Protein AF-A0A924EVE8-F1 (afdb_monomer)

Solvent-accessible surface area (backbone atoms only — not comparable to full-atom values): 6464 Å² total; per-residue (Å²): 144,84,82,90,80,82,92,76,88,79,89,77,88,76,90,77,80,87,80,90,78,91,80,80,90,74,86,74,80,79,74,80,82,80,74,72,83,68,86,69,76,80,63,80,40,78,46,75,44,73,46,34,32,71,52,15,20,55,38,92,99,72,47,64,35,59,64,41,60,63,57,29,54,49,50,58,57,48,31,74,82,39,74,46,49,40,80,47,65,69,29,46,68,82,118

Secondary structure (DSSP, 8-state):
---------------------------------------PPPPSEEEEE--SHHHHTEETTTEE-TTSHHHHHHHHHHTTT-TTEEEEE---S--

Radius of gyration: 21.84 Å; Cα contacts (8 Å, |Δi|>4): 100; chains: 1; bounding box: 45×60×48 Å

Mean predicted aligned error: 16.63 Å

pLDDT: mean 76.23, std 22.54, range [36.34, 98.06]

Structure (mmCIF, N/CA/C/O backbone):
data_AF-A0A924EVE8-F1
#
_entry.id   AF-A0A924EVE8-F1
#
loop_
_atom_site.group_PDB
_atom_site.id
_atom_site.type_symbol
_atom_site.label_atom_id
_atom_site.label_alt_id
_atom_site.label_comp_id
_atom_site.label_asym_id
_atom_site.label_entity_id
_atom_site.label_seq_id
_atom_site.pdbx_PDB_ins_code
_atom_site.Cartn_x
_atom_site.Cartn_y
_atom_site.Cartn_z
_atom_site.occupancy
_atom_site.B_iso_or_equiv
_atom_site.auth_seq_id
_atom_site.auth_comp_id
_atom_site.auth_asym_id
_atom_site.auth_atom_id
_atom_site.pdbx_PDB_model_num
ATOM 1 N N . MET A 1 1 ? -29.261 -37.309 -12.378 1.00 43.28 1 MET A N 1
ATOM 2 C CA . MET A 1 1 ? -27.960 -37.905 -12.758 1.00 43.28 1 MET A CA 1
ATOM 3 C C . MET A 1 1 ? -27.956 -38.221 -14.254 1.00 43.28 1 MET A C 1
ATOM 5 O O . MET A 1 1 ? -28.457 -39.268 -14.641 1.00 43.28 1 MET A O 1
ATOM 9 N N . LYS A 1 2 ? -27.470 -37.310 -15.110 1.00 36.34 2 LYS A N 1
ATOM 10 C CA . LYS A 1 2 ? -27.294 -37.543 -16.558 1.00 36.34 2 LYS A CA 1
ATOM 11 C C . LYS A 1 2 ? -26.059 -36.781 -17.078 1.00 36.34 2 LYS A C 1
ATOM 13 O O . LYS A 1 2 ? -26.119 -35.583 -17.289 1.00 36.34 2 LYS A O 1
ATOM 18 N N . ARG A 1 3 ? -24.970 -37.552 -17.181 1.00 44.34 3 ARG A N 1
ATOM 19 C CA . ARG A 1 3 ? -23.899 -37.633 -18.199 1.00 44.34 3 ARG A CA 1
ATOM 20 C C . ARG A 1 3 ? -23.164 -36.367 -18.689 1.00 44.34 3 ARG A C 1
ATOM 22 O O . ARG A 1 3 ? -23.741 -35.451 -19.252 1.00 44.34 3 ARG A O 1
ATOM 29 N N . PHE A 1 4 ? -21.839 -36.472 -18.546 1.00 55.56 4 PHE A N 1
ATOM 30 C CA . PHE A 1 4 ? -20.740 -35.746 -19.183 1.00 55.56 4 PHE A CA 1
ATOM 31 C C . PHE A 1 4 ? -20.976 -35.353 -20.653 1.00 55.56 4 PHE A C 1
ATOM 33 O O . PHE A 1 4 ? -21.412 -36.168 -21.463 1.00 55.56 4 PHE A O 1
ATOM 40 N N . SER A 1 5 ? -20.562 -34.138 -21.013 1.00 50.12 5 SER A N 1
ATOM 41 C CA . SER A 1 5 ? -20.172 -33.748 -22.376 1.00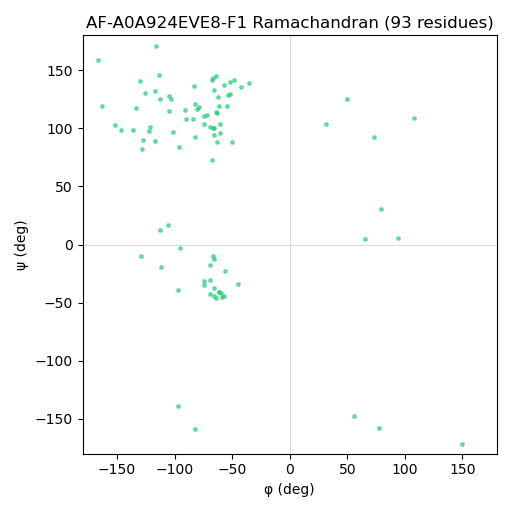 50.12 5 SER A CA 1
ATOM 42 C C . SER A 1 5 ? -19.143 -32.623 -22.253 1.00 50.12 5 SER A C 1
ATOM 44 O O . SER A 1 5 ? -19.431 -31.591 -21.663 1.00 50.12 5 SER A O 1
ATOM 46 N N . THR A 1 6 ? -17.855 -32.901 -22.434 1.00 51.12 6 THR A N 1
ATOM 47 C CA . THR A 1 6 ? -17.091 -32.918 -23.698 1.00 51.12 6 THR A CA 1
ATOM 48 C C . THR A 1 6 ? -16.180 -31.696 -23.691 1.00 51.12 6 THR A C 1
ATOM 50 O O . THR A 1 6 ? -16.628 -30.558 -23.778 1.00 51.12 6 THR A O 1
ATOM 53 N N . ARG A 1 7 ? -14.878 -31.950 -23.535 1.00 56.16 7 ARG A N 1
ATOM 54 C CA . ARG A 1 7 ? -13.819 -30.962 -23.737 1.00 56.16 7 ARG A CA 1
ATOM 55 C C . ARG A 1 7 ? -13.848 -30.513 -25.198 1.00 56.16 7 ARG A C 1
ATOM 57 O O . ARG A 1 7 ? -13.723 -31.370 -26.065 1.00 56.16 7 ARG A O 1
ATOM 64 N N . LEU A 1 8 ? -13.909 -29.212 -25.464 1.00 49.53 8 LEU A N 1
ATOM 65 C CA . LEU A 1 8 ? -13.360 -28.647 -26.695 1.00 49.53 8 LEU A CA 1
ATOM 66 C C . LEU A 1 8 ? -12.531 -27.413 -26.349 1.00 49.53 8 LEU A C 1
ATOM 68 O O . LEU A 1 8 ? -13.018 -26.437 -25.786 1.00 49.53 8 LEU A O 1
ATOM 72 N N . ALA A 1 9 ? -11.249 -27.530 -26.663 1.00 47.41 9 ALA A N 1
ATOM 73 C CA . ALA A 1 9 ? -10.287 -26.455 -26.681 1.00 47.41 9 ALA A CA 1
ATOM 74 C C . ALA A 1 9 ? -10.634 -25.458 -27.791 1.00 47.41 9 ALA A C 1
ATOM 76 O O . ALA A 1 9 ? -10.990 -25.873 -28.891 1.00 47.41 9 ALA A O 1
ATOM 77 N N . VAL A 1 10 ? -10.411 -24.171 -27.536 1.00 46.47 10 VAL A N 1
ATOM 78 C CA . VAL A 1 10 ? -10.022 -23.226 -28.584 1.00 46.47 10 VAL A CA 1
ATOM 79 C C . VAL A 1 10 ? -8.898 -22.372 -28.016 1.00 46.47 10 VAL A C 1
ATOM 81 O O . VAL A 1 10 ? -9.107 -21.443 -27.242 1.00 46.47 10 VAL A O 1
ATOM 84 N N . VAL A 1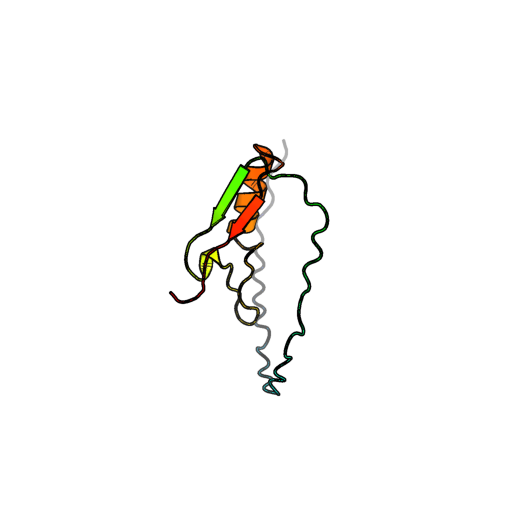 11 ? -7.679 -22.757 -28.383 1.00 44.34 11 VAL A N 1
ATOM 85 C CA . VAL A 1 11 ? -6.515 -21.876 -28.404 1.00 44.34 11 VAL A CA 1
ATOM 86 C C . VAL A 1 11 ? -6.814 -20.802 -29.445 1.00 44.34 11 VAL A C 1
ATOM 88 O O . VAL A 1 11 ? -6.92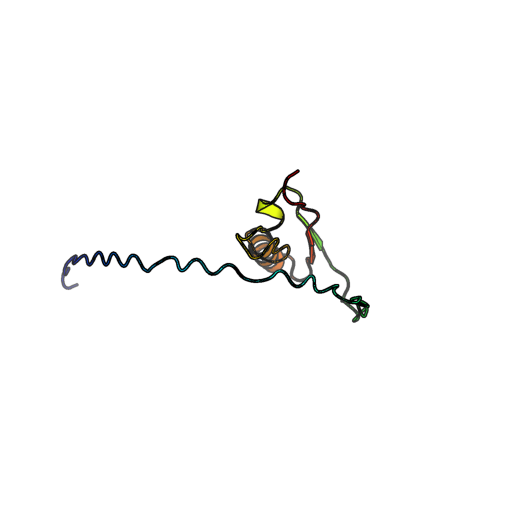1 -21.111 -30.627 1.00 44.34 11 VAL A O 1
ATOM 91 N N . ALA A 1 12 ? -6.959 -19.553 -29.013 1.00 48.34 12 ALA A N 1
ATOM 92 C CA . ALA A 1 12 ? -6.926 -18.398 -29.898 1.00 48.34 12 ALA A CA 1
ATOM 93 C C . ALA A 1 12 ? -5.729 -17.536 -29.499 1.00 48.34 12 ALA A C 1
ATOM 95 O O . ALA A 1 12 ? -5.794 -16.670 -28.630 1.00 48.34 12 ALA A O 1
ATOM 96 N N . LEU A 1 13 ? -4.607 -17.865 -30.133 1.00 45.72 13 LEU A N 1
ATOM 97 C CA . LEU A 1 13 ? -3.435 -17.023 -30.266 1.00 45.72 13 LEU A CA 1
ATOM 98 C C . LEU A 1 13 ? -3.848 -15.786 -31.076 1.00 45.72 13 LEU A C 1
ATOM 100 O O . LEU A 1 13 ? -4.158 -15.905 -32.258 1.00 45.72 13 LEU A O 1
ATOM 104 N N . ALA A 1 14 ? -3.854 -14.610 -30.457 1.00 49.03 14 ALA A N 1
ATOM 105 C CA . ALA A 1 14 ? -3.941 -13.345 -31.175 1.00 49.03 14 ALA A CA 1
ATOM 106 C C . ALA A 1 14 ? -2.791 -12.454 -30.703 1.00 49.03 14 ALA A C 1
ATOM 108 O O . ALA A 1 14 ? -2.885 -11.734 -29.712 1.00 49.03 14 ALA A O 1
ATOM 109 N N . MET A 1 15 ? -1.665 -12.580 -31.407 1.00 53.91 15 MET A N 1
ATOM 110 C CA . MET A 1 15 ? -0.562 -11.629 -31.368 1.00 53.91 15 MET A CA 1
ATOM 111 C C . MET A 1 15 ? -1.038 -10.310 -31.982 1.00 53.91 15 MET A C 1
ATOM 113 O O . MET A 1 15 ? -1.087 -10.170 -33.202 1.00 53.91 15 MET A O 1
ATOM 117 N N . THR A 1 16 ? -1.387 -9.338 -31.147 1.00 57.34 16 THR A N 1
ATOM 118 C CA . THR A 1 16 ? -1.667 -7.962 -31.576 1.00 57.34 16 THR A CA 1
ATOM 119 C C . THR A 1 16 ? -0.471 -7.063 -31.279 1.00 57.34 16 THR A C 1
ATOM 121 O O . THR A 1 16 ? -0.270 -6.611 -30.158 1.00 57.34 16 THR A O 1
ATOM 124 N N . THR A 1 17 ? 0.342 -6.886 -32.324 1.00 60.78 17 THR A N 1
ATOM 125 C CA . THR A 1 17 ? 1.007 -5.643 -32.760 1.00 60.78 17 THR A CA 1
ATOM 126 C C . THR A 1 17 ? 1.402 -4.626 -31.682 1.00 60.78 17 THR A C 1
ATOM 128 O O . THR A 1 17 ? 0.590 -3.821 -31.228 1.00 60.78 17 THR A O 1
ATOM 131 N N . VAL A 1 18 ? 2.700 -4.597 -31.374 1.00 49.50 18 VAL A N 1
ATOM 132 C CA . VAL A 1 18 ? 3.374 -3.492 -30.680 1.00 49.50 18 VAL A CA 1
ATOM 133 C C . VAL A 1 18 ? 3.540 -2.325 -31.657 1.00 49.50 18 VAL A C 1
ATOM 135 O O . VAL A 1 18 ? 4.330 -2.406 -32.596 1.00 49.50 18 VAL A O 1
ATOM 138 N N . SER A 1 19 ? 2.808 -1.236 -31.429 1.00 62.38 19 SER A N 1
ATOM 139 C CA . SER A 1 19 ? 3.027 0.046 -32.103 1.00 62.38 19 SER A CA 1
ATOM 140 C C . SER A 1 19 ? 4.020 0.879 -31.289 1.00 62.38 19 SER A C 1
ATOM 142 O O . SER A 1 19 ? 3.685 1.381 -30.217 1.00 62.38 19 SER A O 1
ATOM 144 N N . LEU A 1 20 ? 5.246 1.020 -31.800 1.00 52.44 20 LEU A N 1
ATOM 145 C CA . LEU A 1 20 ? 6.229 2.002 -31.339 1.00 52.44 20 LEU A CA 1
ATOM 146 C C . LEU A 1 20 ? 5.781 3.404 -31.781 1.00 52.44 20 LEU A C 1
ATOM 148 O O . LEU A 1 20 ? 5.816 3.720 -32.967 1.00 52.44 20 LEU A O 1
ATOM 152 N N . GLY A 1 21 ? 5.393 4.245 -30.824 1.00 53.12 21 GLY A N 1
ATOM 153 C CA . GLY A 1 21 ? 5.197 5.681 -31.019 1.00 53.12 21 GLY A CA 1
ATOM 154 C C . GLY A 1 21 ? 6.089 6.461 -30.059 1.00 53.12 21 GLY A C 1
ATOM 155 O O . GLY A 1 21 ? 5.737 6.634 -28.896 1.00 53.12 21 GLY A O 1
ATOM 156 N N . LEU A 1 22 ? 7.253 6.911 -30.536 1.00 60.06 22 LEU A N 1
ATOM 157 C CA . LEU A 1 22 ? 8.062 7.930 -29.867 1.00 60.06 22 LEU A CA 1
ATOM 158 C C . LEU A 1 22 ? 7.482 9.308 -30.200 1.00 60.06 22 LEU A C 1
ATOM 160 O O . LEU A 1 22 ? 7.579 9.704 -31.354 1.00 60.06 22 LEU A O 1
ATOM 164 N N . THR A 1 23 ? 6.993 10.060 -29.210 1.00 56.41 23 THR A N 1
ATOM 165 C CA . THR A 1 23 ? 6.986 11.536 -29.252 1.00 56.41 23 THR A CA 1
ATOM 166 C C . THR A 1 23 ? 6.758 12.142 -27.862 1.00 56.41 23 THR A C 1
ATOM 168 O O . THR A 1 23 ? 5.698 11.971 -27.271 1.00 56.41 23 THR A O 1
ATOM 171 N N . SER A 1 24 ? 7.757 12.920 -27.430 1.00 51.25 24 SER A N 1
ATOM 172 C CA . SER A 1 24 ? 7.652 14.147 -26.622 1.00 51.25 24 SER A CA 1
ATOM 173 C C . SER A 1 24 ? 7.302 14.036 -25.130 1.00 51.25 24 SER A C 1
ATOM 175 O O . SER A 1 24 ? 6.152 14.153 -24.718 1.00 51.25 24 SER A O 1
ATOM 177 N N . THR A 1 25 ? 8.348 13.972 -24.301 1.00 47.66 25 THR A N 1
ATOM 178 C CA . THR A 1 25 ? 8.303 14.295 -22.869 1.00 47.66 25 THR A CA 1
ATOM 179 C C . THR A 1 25 ? 7.995 15.782 -22.674 1.00 47.66 25 THR A C 1
ATOM 181 O O . THR A 1 25 ? 8.887 16.625 -22.759 1.00 47.66 25 THR A O 1
ATOM 184 N N . THR A 1 26 ? 6.748 16.131 -22.369 1.00 59.41 26 THR A N 1
ATOM 185 C CA . THR A 1 26 ? 6.452 17.380 -21.660 1.00 59.41 26 THR A CA 1
ATOM 186 C C . THR A 1 26 ? 6.617 17.116 -20.170 1.00 59.41 26 THR A C 1
ATOM 188 O O . THR A 1 26 ? 5.798 16.427 -19.565 1.00 59.41 26 THR A O 1
ATOM 191 N N . ALA A 1 27 ? 7.680 17.647 -19.567 1.00 49.66 27 ALA A N 1
ATOM 192 C CA . ALA A 1 27 ? 7.804 17.707 -18.118 1.00 49.66 27 ALA A CA 1
ATOM 193 C C . ALA A 1 27 ? 6.713 18.647 -17.572 1.00 49.66 27 ALA A C 1
ATOM 195 O O . ALA A 1 27 ? 6.882 19.865 -17.544 1.00 49.66 27 ALA A O 1
ATOM 196 N N . GLN A 1 28 ? 5.566 18.091 -17.175 1.00 49.97 28 GLN A N 1
ATOM 197 C CA . GLN A 1 28 ? 4.593 18.811 -16.362 1.00 49.97 28 GLN A CA 1
ATOM 198 C C . GLN A 1 28 ? 5.136 18.883 -14.936 1.00 49.97 28 GLN A C 1
ATOM 200 O O . GLN A 1 28 ? 5.115 17.912 -14.183 1.00 49.97 28 GLN A O 1
ATOM 205 N N . ALA A 1 29 ? 5.634 20.060 -14.565 1.00 46.06 29 ALA A N 1
ATOM 206 C CA . ALA A 1 29 ? 5.789 20.425 -13.170 1.00 46.06 29 ALA A CA 1
ATOM 207 C C . ALA A 1 29 ? 4.393 20.411 -12.528 1.00 46.06 29 ALA A C 1
ATOM 209 O O . ALA A 1 29 ? 3.580 21.306 -12.760 1.00 46.06 29 ALA A O 1
ATOM 210 N N . HIS A 1 30 ? 4.092 19.365 -11.760 1.00 47.91 30 HIS A N 1
ATOM 211 C CA . HIS A 1 30 ? 2.869 19.303 -10.975 1.00 47.91 30 HIS A CA 1
ATOM 212 C C . HIS A 1 30 ? 2.965 20.330 -9.844 1.00 47.91 30 HIS A C 1
ATOM 214 O O . HIS A 1 30 ? 3.647 20.134 -8.839 1.00 47.91 30 HIS A O 1
ATOM 220 N N . THR A 1 31 ? 2.292 21.458 -10.053 1.00 50.25 31 THR A N 1
ATOM 221 C CA . THR A 1 31 ? 1.991 22.465 -9.038 1.00 50.25 31 THR A CA 1
ATOM 222 C C . THR A 1 31 ? 1.331 21.819 -7.823 1.00 50.25 31 THR A C 1
ATOM 224 O O . THR A 1 31 ? 0.504 20.917 -7.958 1.00 50.25 31 THR A O 1
ATOM 227 N N . GLY A 1 32 ? 1.732 22.303 -6.647 1.00 47.78 32 GLY A N 1
ATOM 228 C CA . GLY A 1 32 ? 1.503 21.717 -5.333 1.00 47.78 32 GLY A CA 1
ATOM 229 C C . GLY A 1 32 ? 0.113 21.141 -5.075 1.00 47.78 32 GLY A C 1
ATOM 230 O O . GLY A 1 32 ? -0.915 21.776 -5.297 1.00 47.78 32 GLY A O 1
ATOM 231 N N . HIS A 1 33 ? 0.109 19.950 -4.482 1.00 42.31 33 HIS A N 1
ATOM 232 C CA . HIS A 1 33 ? -1.034 19.466 -3.730 1.00 42.31 33 HIS A CA 1
ATOM 233 C C . HIS A 1 33 ? -0.948 20.078 -2.328 1.00 42.31 33 HIS A C 1
ATOM 235 O O . HIS A 1 33 ? -0.298 19.537 -1.433 1.00 42.31 33 HIS A O 1
ATOM 241 N N . SER A 1 34 ? -1.596 21.227 -2.134 1.00 51.88 34 SER A N 1
ATOM 242 C CA . SER A 1 34 ? -2.023 21.649 -0.800 1.00 51.88 34 SER A CA 1
ATOM 243 C C . SER A 1 34 ? -3.034 20.613 -0.327 1.00 51.88 34 SER A C 1
ATOM 245 O O . SER A 1 34 ? -4.226 20.715 -0.611 1.00 51.88 34 SER A O 1
ATOM 247 N N . GLY A 1 35 ? -2.531 19.554 0.307 1.00 44.19 35 GLY A N 1
ATOM 248 C CA . GLY A 1 35 ? -3.336 18.497 0.893 1.00 44.19 35 GLY A CA 1
ATOM 249 C C . GLY A 1 35 ? -4.232 19.110 1.953 1.00 44.19 35 GLY A C 1
ATOM 250 O O . GLY A 1 35 ? -3.811 19.323 3.086 1.00 44.19 35 GLY A O 1
ATOM 251 N N . GLY A 1 36 ? -5.468 19.426 1.571 1.00 42.84 36 GLY A N 1
ATOM 252 C CA . GLY A 1 36 ? -6.500 19.795 2.515 1.00 42.84 36 GLY A CA 1
ATOM 253 C C . GLY A 1 36 ? -6.599 18.679 3.543 1.00 42.84 36 GLY A C 1
ATOM 254 O O . GLY A 1 36 ? -6.890 17.534 3.198 1.00 42.84 36 GLY A O 1
ATOM 255 N N . HIS A 1 37 ? -6.354 19.008 4.808 1.00 50.25 37 HIS A N 1
ATOM 256 C CA . HIS A 1 37 ? -6.661 18.135 5.930 1.00 50.25 37 HIS A CA 1
ATOM 257 C C . HIS A 1 37 ? -8.188 18.016 6.042 1.00 50.25 37 HIS A C 1
ATOM 259 O O . HIS A 1 37 ? -8.818 18.599 6.918 1.00 50.25 37 HIS A O 1
ATOM 265 N N . HIS A 1 38 ? -8.811 17.285 5.115 1.00 53.91 38 HIS A N 1
ATOM 266 C CA . HIS A 1 38 ? -10.154 16.763 5.305 1.00 53.91 38 HIS A CA 1
ATOM 267 C C . HIS A 1 38 ? -10.074 15.843 6.514 1.00 53.91 38 HIS A C 1
ATOM 269 O O . HIS A 1 38 ? -9.263 14.916 6.520 1.00 53.91 38 HIS A O 1
ATOM 275 N N . GLY A 1 39 ? -10.841 16.168 7.557 1.00 52.34 39 GLY A N 1
ATOM 276 C CA . GLY A 1 39 ? -10.817 15.523 8.866 1.00 52.34 39 GLY A CA 1
ATOM 277 C C . GLY A 1 39 ? -10.920 14.008 8.756 1.00 52.34 39 GLY A C 1
ATOM 278 O O . GLY A 1 39 ? -12.004 13.434 8.769 1.00 52.34 39 GLY A O 1
ATOM 279 N N . SER A 1 40 ? -9.774 13.347 8.622 1.00 65.38 40 SER A N 1
ATOM 280 C CA . SER A 1 40 ? -9.734 11.904 8.504 1.00 65.38 40 SER A CA 1
ATOM 281 C C . SER A 1 40 ? -9.907 11.356 9.909 1.00 65.38 40 SER A C 1
ATOM 283 O O . SER A 1 40 ? -9.084 11.635 10.783 1.00 65.38 40 SER A O 1
ATOM 285 N N . SER A 1 41 ? -10.981 10.599 10.141 1.00 72.69 41 SER A N 1
ATOM 286 C CA . SER A 1 41 ? -11.193 9.942 11.429 1.00 72.69 41 SER A CA 1
ATOM 287 C C . SER A 1 41 ? -9.917 9.201 11.858 1.00 72.69 41 SER A C 1
ATOM 289 O O . SER A 1 41 ? -9.225 8.637 10.994 1.00 72.69 41 SER A O 1
ATOM 291 N N . PRO A 1 42 ? -9.570 9.214 13.156 1.00 84.00 42 PRO A N 1
ATOM 292 C CA . PRO A 1 42 ? -8.344 8.594 13.639 1.00 84.00 42 PRO A CA 1
ATOM 293 C C . PRO A 1 42 ? -8.303 7.111 13.251 1.00 84.00 42 PRO A C 1
ATOM 295 O O . PRO A 1 42 ? -9.315 6.408 13.312 1.00 84.00 42 PRO A O 1
ATOM 298 N N . ALA A 1 43 ? -7.131 6.661 12.796 1.00 89.88 43 ALA A N 1
ATOM 299 C CA . ALA A 1 43 ? -6.897 5.253 12.503 1.00 89.88 43 ALA A CA 1
ATOM 300 C C . ALA A 1 43 ? -6.931 4.456 13.811 1.00 89.88 43 ALA A C 1
ATOM 302 O O . ALA A 1 43 ? -6.413 4.925 14.822 1.00 89.88 43 ALA A O 1
ATOM 303 N N . THR A 1 44 ? -7.502 3.253 13.792 1.00 91.75 44 THR A N 1
ATOM 304 C CA . THR A 1 44 ? -7.415 2.333 14.944 1.00 91.75 44 THR A CA 1
ATOM 305 C C . THR A 1 44 ? -6.278 1.326 14.797 1.00 91.75 44 THR A C 1
ATOM 307 O O . THR A 1 44 ? -6.067 0.521 15.694 1.00 91.75 44 THR A O 1
ATOM 310 N N . GLY A 1 45 ? -5.570 1.353 13.667 1.00 95.06 45 GLY A N 1
ATOM 311 C CA . GLY A 1 45 ? -4.460 0.466 13.344 1.00 95.06 45 GLY A CA 1
ATOM 312 C C . GLY A 1 45 ? -3.674 0.988 12.144 1.00 95.06 45 GLY A C 1
ATOM 313 O O . GLY A 1 45 ? -4.189 1.778 11.344 1.00 95.06 45 GLY A O 1
ATOM 314 N N . TRP A 1 46 ? -2.425 0.548 12.023 1.00 97.06 46 TRP A N 1
ATOM 315 C CA . TRP A 1 46 ? -1.540 0.910 10.922 1.00 97.06 46 TRP A CA 1
ATOM 316 C C . TRP A 1 46 ? -0.995 -0.341 10.253 1.00 97.06 46 TRP A C 1
ATOM 318 O O . TRP A 1 46 ? -0.462 -1.225 10.915 1.00 97.06 46 TRP A O 1
ATOM 328 N N . TYR A 1 47 ? -1.096 -0.371 8.932 1.00 97.25 47 TYR A N 1
ATOM 329 C CA . TYR A 1 47 ? -0.387 -1.310 8.083 1.00 97.25 47 TYR A CA 1
ATOM 330 C C . TYR A 1 47 ? 0.756 -0.551 7.412 1.00 97.25 47 TYR A C 1
ATOM 332 O O . TYR A 1 47 ? 0.514 0.389 6.655 1.00 97.25 47 TYR A O 1
ATOM 340 N N . VAL A 1 48 ? 1.997 -0.913 7.731 1.00 98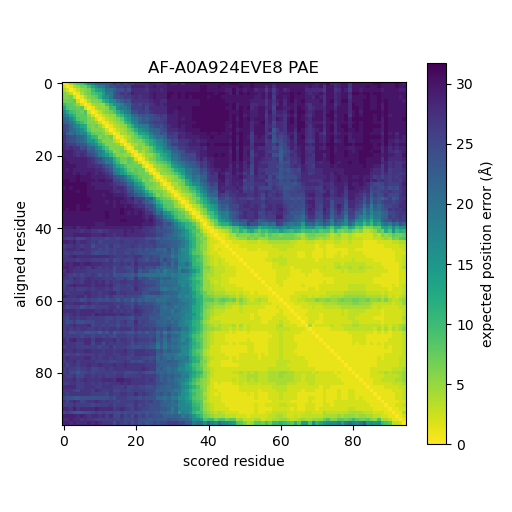.06 48 VAL A N 1
ATOM 341 C CA . VAL A 1 48 ? 3.189 -0.296 7.141 1.00 98.06 48 VAL A CA 1
ATOM 342 C C . VAL A 1 48 ? 3.755 -1.241 6.090 1.00 98.06 48 VAL A C 1
ATOM 344 O O . VAL A 1 48 ? 4.033 -2.398 6.395 1.00 98.06 48 VAL A O 1
ATOM 347 N N . ALA A 1 49 ? 3.927 -0.745 4.866 1.00 98.00 49 ALA A N 1
ATOM 348 C CA . ALA A 1 49 ? 4.600 -1.472 3.796 1.00 98.00 49 ALA A CA 1
ATOM 349 C C . ALA A 1 49 ? 6.000 -0.888 3.579 1.00 98.00 49 ALA A C 1
ATOM 351 O O . ALA A 1 49 ? 6.148 0.325 3.426 1.00 98.00 49 ALA A O 1
ATOM 352 N N . LEU A 1 50 ? 7.005 -1.762 3.598 1.00 97.56 50 LEU A N 1
ATOM 353 C CA . LEU A 1 50 ? 8.418 -1.474 3.365 1.00 97.56 50 LEU A CA 1
ATOM 354 C C . LEU A 1 50 ? 8.930 -2.468 2.326 1.00 97.56 50 LEU A C 1
ATOM 356 O O . LEU A 1 50 ? 8.571 -3.645 2.382 1.00 97.56 50 LEU A O 1
ATOM 360 N N . GLY A 1 51 ? 9.769 -2.007 1.413 1.00 96.31 51 GLY A N 1
ATOM 361 C CA . GLY A 1 51 ? 10.361 -2.846 0.381 1.00 96.31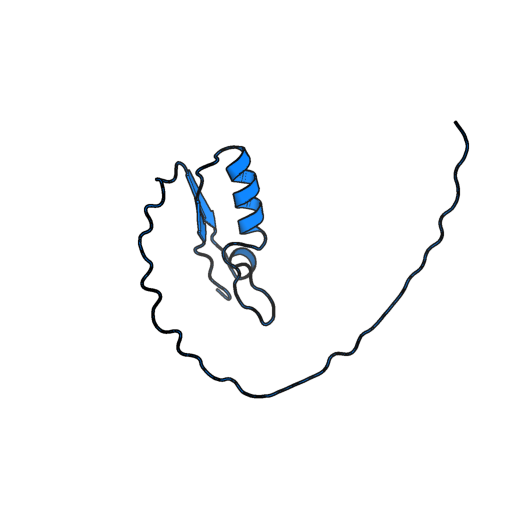 51 GLY A CA 1
ATOM 362 C C . GLY A 1 51 ? 10.640 -2.047 -0.878 1.00 96.31 51 GLY A C 1
ATOM 363 O O . GLY A 1 51 ? 10.472 -0.835 -0.876 1.00 96.31 51 GLY A O 1
ATOM 364 N N . ASP A 1 52 ? 11.024 -2.771 -1.920 1.00 96.88 52 ASP A N 1
ATOM 365 C CA . ASP A 1 52 ? 11.372 -2.232 -3.228 1.00 96.88 52 ASP A CA 1
ATOM 366 C C . ASP A 1 52 ? 10.137 -1.962 -4.116 1.00 96.88 52 ASP A C 1
ATOM 368 O O . ASP A 1 52 ? 8.985 -1.888 -3.665 1.00 96.88 52 ASP A O 1
ATOM 372 N N . SER A 1 53 ? 10.387 -1.901 -5.426 1.00 96.56 53 SER A N 1
ATOM 373 C CA . SER A 1 53 ? 9.409 -1.734 -6.499 1.00 96.56 53 SER A CA 1
ATOM 374 C C . SER A 1 53 ? 8.149 -2.599 -6.391 1.00 96.56 53 SER A C 1
ATOM 376 O O . SER A 1 53 ? 7.059 -2.144 -6.745 1.00 96.56 53 SER A O 1
ATOM 378 N N . LEU A 1 54 ? 8.239 -3.822 -5.863 1.00 95.88 54 LEU A N 1
ATOM 379 C CA . LEU A 1 54 ? 7.078 -4.686 -5.667 1.00 95.88 54 LEU A CA 1
ATOM 380 C C . LEU A 1 54 ? 6.155 -4.142 -4.576 1.00 95.88 54 LEU A C 1
ATOM 382 O O . LEU A 1 54 ? 4.933 -4.154 -4.740 1.00 95.88 54 LEU A O 1
ATOM 386 N N . ALA A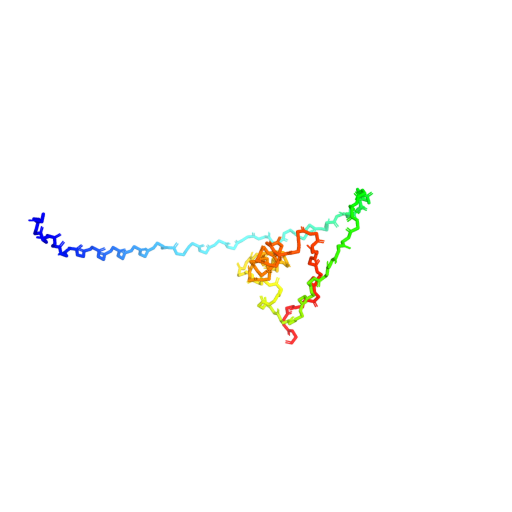 1 55 ? 6.722 -3.665 -3.467 1.00 97.50 55 ALA A N 1
ATOM 387 C CA . ALA A 1 55 ? 5.971 -3.037 -2.381 1.00 97.50 55 ALA A CA 1
ATOM 388 C C . ALA A 1 55 ? 5.502 -1.626 -2.763 1.00 97.50 55 ALA A C 1
ATOM 390 O O . ALA A 1 55 ? 4.413 -1.209 -2.361 1.00 97.50 55 ALA A O 1
ATOM 391 N N . ALA A 1 56 ? 6.274 -0.922 -3.591 1.00 97.44 56 ALA A N 1
ATOM 392 C CA . ALA A 1 56 ? 5.873 0.352 -4.174 1.00 97.44 56 ALA A CA 1
ATOM 393 C C . ALA A 1 56 ? 4.737 0.196 -5.203 1.00 97.44 56 ALA A C 1
ATOM 395 O O . ALA A 1 56 ? 4.037 1.164 -5.491 1.00 97.44 56 ALA A O 1
ATOM 396 N N . GLY A 1 57 ? 4.512 -1.022 -5.710 1.00 96.88 57 GLY A N 1
ATOM 397 C CA . GLY A 1 57 ? 3.457 -1.325 -6.673 1.00 96.88 57 GLY A CA 1
ATOM 398 C C . GLY A 1 57 ? 3.819 -0.935 -8.105 1.00 96.88 57 GLY A C 1
ATOM 399 O O . GLY A 1 57 ? 2.923 -0.589 -8.875 1.00 96.88 57 GLY A O 1
ATOM 400 N N . TYR A 1 58 ? 5.105 -0.982 -8.463 1.00 96.81 58 TYR A N 1
ATOM 401 C CA . TYR A 1 58 ? 5.617 -0.570 -9.767 1.00 96.81 58 TYR A CA 1
ATOM 402 C C . TYR A 1 58 ? 4.866 -1.222 -10.933 1.00 96.81 58 TYR A C 1
ATOM 404 O O . TYR A 1 58 ? 4.712 -2.445 -11.007 1.00 96.81 58 TYR A O 1
ATOM 412 N N . GLN A 1 59 ? 4.438 -0.384 -11.871 1.00 95.12 59 GLN A N 1
ATOM 413 C CA . GLN A 1 59 ? 3.834 -0.755 -13.139 1.00 95.12 59 GLN A CA 1
ATOM 414 C C . GLN A 1 59 ? 4.719 -0.267 -14.297 1.00 95.12 59 GLN A C 1
ATOM 416 O O . GLN A 1 59 ? 5.087 0.917 -14.336 1.00 95.12 59 GLN A O 1
ATOM 421 N N . PRO A 1 60 ? 5.016 -1.125 -15.291 1.00 94.50 60 PRO A N 1
ATOM 422 C CA . PRO A 1 60 ? 5.697 -0.695 -16.504 1.00 94.50 60 PRO A CA 1
ATOM 423 C C . PRO A 1 60 ? 4.957 0.474 -17.160 1.00 94.50 60 PRO A C 1
ATOM 425 O O . PRO A 1 60 ? 3.753 0.398 -17.401 1.00 94.50 60 PRO A O 1
ATOM 428 N N . ASN A 1 61 ? 5.683 1.551 -17.461 1.00 94.75 61 ASN A N 1
ATOM 429 C CA . ASN A 1 61 ? 5.168 2.781 -18.083 1.00 94.75 61 ASN A CA 1
ATOM 430 C C . ASN A 1 61 ? 4.160 3.600 -17.248 1.00 94.75 61 ASN A C 1
ATOM 432 O O . ASN A 1 61 ? 3.652 4.598 -17.752 1.00 94.75 61 ASN A O 1
ATOM 436 N N . ALA A 1 62 ? 3.878 3.221 -15.997 1.00 93.56 62 ALA A N 1
ATOM 437 C CA . ALA A 1 62 ? 2.930 3.932 -15.131 1.00 93.56 62 ALA A CA 1
ATOM 438 C C . ALA A 1 62 ? 3.490 4.281 -13.738 1.00 93.56 62 ALA A C 1
ATOM 440 O O . ALA A 1 62 ? 2.890 5.087 -13.032 1.00 93.56 62 ALA A O 1
ATOM 441 N N . GLY A 1 63 ? 4.661 3.750 -13.371 1.00 94.31 63 GLY A N 1
ATOM 442 C CA . GLY A 1 63 ? 5.323 4.063 -12.103 1.00 94.31 63 GLY A CA 1
ATOM 443 C C . GLY A 1 63 ? 4.705 3.329 -10.912 1.00 94.31 63 GLY A C 1
ATOM 444 O O . GLY A 1 63 ? 4.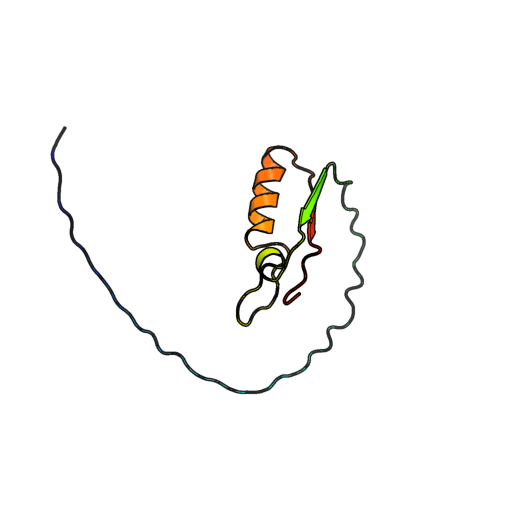094 2.276 -11.076 1.00 94.31 63 GLY A O 1
ATOM 445 N N . ASP A 1 64 ? 4.904 3.863 -9.710 1.00 96.62 64 ASP A N 1
ATOM 446 C CA . ASP A 1 64 ? 4.504 3.222 -8.454 1.00 96.62 64 ASP A CA 1
ATOM 447 C C . ASP A 1 64 ? 3.019 3.455 -8.129 1.00 96.62 64 ASP A C 1
ATOM 449 O O . ASP A 1 64 ? 2.599 4.592 -7.899 1.00 96.62 64 ASP A O 1
ATOM 453 N N . ASP A 1 65 ? 2.233 2.382 -7.995 1.00 96.62 65 ASP A N 1
ATOM 454 C CA . ASP A 1 65 ? 0.917 2.430 -7.345 1.00 96.62 65 ASP A CA 1
ATOM 455 C C . ASP A 1 65 ? 1.022 2.001 -5.875 1.00 96.62 65 ASP A C 1
ATOM 457 O O . ASP A 1 65 ? 0.737 0.862 -5.491 1.00 96.62 65 ASP A O 1
ATOM 461 N N . ARG A 1 66 ? 1.393 2.962 -5.023 1.00 95.62 66 ARG A N 1
ATOM 462 C CA . ARG A 1 66 ? 1.648 2.737 -3.589 1.00 95.62 66 ARG A CA 1
ATOM 463 C C . ARG A 1 66 ? 0.416 2.347 -2.776 1.00 95.62 66 ARG A C 1
ATOM 465 O O . ARG A 1 66 ? 0.558 1.998 -1.602 1.00 95.62 66 ARG A O 1
ATOM 472 N N . THR A 1 67 ? -0.777 2.443 -3.354 1.00 96.12 67 THR A N 1
ATOM 473 C CA . THR A 1 67 ? -2.038 2.091 -2.685 1.00 96.12 67 THR A CA 1
ATOM 474 C C . THR A 1 67 ? -2.709 0.859 -3.273 1.00 96.12 67 THR A C 1
ATOM 476 O O . THR A 1 67 ? -3.535 0.249 -2.595 1.00 96.12 67 THR A O 1
ATOM 479 N N . GLY A 1 68 ? -2.354 0.479 -4.497 1.00 93.38 68 GLY A N 1
ATOM 480 C CA . GLY A 1 68 ? -2.785 -0.749 -5.143 1.00 93.38 68 GLY A CA 1
ATOM 481 C C . GLY A 1 68 ? -1.755 -1.865 -5.015 1.00 93.38 68 GLY A C 1
ATOM 482 O O . GLY A 1 68 ? -1.206 -2.116 -3.938 1.00 93.38 68 GLY A O 1
ATOM 483 N N . GLY A 1 69 ? -1.569 -2.618 -6.101 1.00 91.88 69 GLY A N 1
ATOM 484 C CA . GLY A 1 69 ? -0.712 -3.803 -6.106 1.00 91.88 69 GLY A CA 1
ATOM 485 C C . GLY A 1 69 ? -1.110 -4.832 -5.040 1.00 91.88 69 GLY A C 1
ATOM 486 O O . GLY A 1 69 ? -2.289 -5.007 -4.710 1.00 91.88 69 GLY A O 1
ATOM 487 N N . TYR A 1 70 ? -0.124 -5.550 -4.496 1.00 96.12 70 TYR A N 1
ATOM 488 C CA . TYR A 1 70 ? -0.394 -6.504 -3.419 1.00 96.12 70 TYR A CA 1
ATOM 489 C C . TYR A 1 70 ? -0.666 -5.797 -2.082 1.00 96.12 70 TYR A C 1
ATOM 491 O O . TYR A 1 70 ? -1.527 -6.250 -1.331 1.00 96.12 70 TYR A O 1
ATOM 499 N N . VAL A 1 71 ? 0.003 -4.670 -1.809 1.00 97.88 71 VAL A N 1
ATOM 500 C CA . VAL A 1 71 ? -0.136 -3.895 -0.564 1.00 97.88 71 VAL A CA 1
ATOM 501 C C . VAL A 1 71 ? -1.587 -3.443 -0.369 1.00 97.88 71 VAL A C 1
ATOM 503 O O . VAL A 1 71 ? -2.172 -3.656 0.692 1.00 97.88 71 VAL A O 1
ATOM 506 N N . GLY A 1 72 ? -2.235 -2.927 -1.413 1.00 97.69 72 GLY A N 1
ATOM 507 C CA . GLY A 1 72 ? -3.657 -2.579 -1.374 1.00 97.69 72 GLY A CA 1
ATOM 508 C C . GLY A 1 72 ? -4.561 -3.774 -1.066 1.00 97.69 72 GLY A C 1
ATOM 509 O O . GLY A 1 72 ? -5.475 -3.676 -0.245 1.00 97.69 72 GLY A O 1
ATOM 510 N N . LYS A 1 73 ? -4.286 -4.942 -1.662 1.00 97.69 73 LYS A N 1
ATOM 511 C CA . LYS A 1 73 ? -5.054 -6.172 -1.393 1.00 97.69 73 LYS A CA 1
ATOM 512 C C . LYS A 1 73 ? -4.882 -6.655 0.049 1.00 97.69 73 LYS A C 1
ATOM 514 O O . LYS A 1 73 ? -5.858 -7.104 0.651 1.00 97.69 73 LYS A O 1
ATOM 519 N N . VAL A 1 74 ? -3.680 -6.527 0.611 1.00 97.50 74 VAL A N 1
ATOM 520 C CA . VAL A 1 74 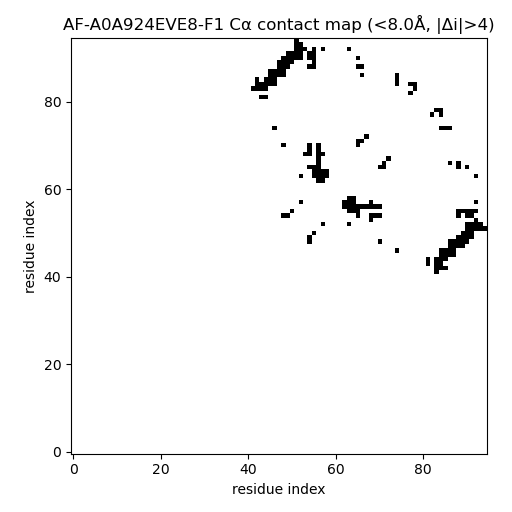? -3.407 -6.838 2.022 1.00 97.50 74 VAL A CA 1
ATOM 521 C C . VAL A 1 74 ? -4.153 -5.873 2.938 1.00 97.50 74 VAL A C 1
ATOM 523 O O . VAL A 1 74 ? -4.818 -6.328 3.864 1.00 97.50 74 VAL A O 1
ATOM 526 N N . LEU A 1 75 ? -4.147 -4.567 2.645 1.00 97.69 75 LEU A N 1
ATOM 527 C CA . LEU A 1 75 ? -4.932 -3.590 3.405 1.00 97.69 75 LEU A CA 1
ATOM 528 C C . LEU A 1 75 ? -6.425 -3.946 3.408 1.00 97.69 75 LEU A C 1
ATOM 530 O O . LEU A 1 75 ? -7.062 -3.902 4.457 1.00 97.69 75 LEU A O 1
ATOM 534 N N . VAL A 1 76 ? -6.983 -4.325 2.254 1.00 97.94 76 VAL A N 1
ATOM 535 C CA . VAL A 1 76 ? -8.390 -4.743 2.149 1.00 97.94 76 VAL A CA 1
ATOM 536 C C . VAL A 1 76 ? -8.667 -5.983 2.996 1.00 97.94 76 VAL A C 1
ATOM 538 O O . VAL A 1 76 ? -9.717 -6.059 3.633 1.00 97.94 76 VAL A O 1
ATOM 541 N N . ALA A 1 77 ? -7.758 -6.960 3.009 1.00 97.62 77 ALA A N 1
ATOM 542 C CA . ALA A 1 77 ? -7.889 -8.140 3.858 1.00 97.62 77 ALA A CA 1
ATOM 543 C C . ALA A 1 77 ? -7.843 -7.763 5.347 1.00 97.62 77 ALA A C 1
ATOM 545 O O . ALA A 1 77 ? -8.724 -8.169 6.103 1.00 97.62 77 ALA A O 1
ATOM 546 N N . GLU A 1 78 ? -6.893 -6.917 5.741 1.00 96.62 78 GLU A N 1
ATOM 547 C CA . GLU A 1 78 ? -6.731 -6.441 7.116 1.00 96.62 78 GLU A CA 1
ATOM 548 C C . GLU A 1 78 ? -7.959 -5.658 7.601 1.00 96.62 78 GLU A C 1
ATOM 550 O O . GLU A 1 78 ? -8.469 -5.868 8.702 1.00 96.62 78 GLU A O 1
ATOM 555 N N . GLN A 1 79 ? -8.532 -4.817 6.741 1.00 97.31 79 GLN A N 1
ATOM 556 C CA . GLN A 1 79 ? -9.731 -4.041 7.053 1.00 97.31 79 GLN A CA 1
ATOM 557 C C . GLN A 1 79 ? -10.989 -4.895 7.274 1.00 97.31 79 GLN A C 1
ATOM 559 O O . GLN A 1 79 ? -11.977 -4.386 7.809 1.00 97.31 79 GLN A O 1
ATOM 564 N N . ARG A 1 80 ? -10.979 -6.189 6.925 1.00 97.25 80 ARG A N 1
ATOM 565 C CA . ARG A 1 80 ? -12.067 -7.111 7.300 1.00 97.25 80 ARG A CA 1
ATOM 566 C C . ARG A 1 80 ? -12.082 -7.395 8.800 1.00 97.25 80 ARG A C 1
ATOM 568 O O . ARG A 1 80 ? -13.160 -7.593 9.349 1.00 97.25 80 ARG A O 1
ATOM 575 N N . MET A 1 81 ? -10.917 -7.363 9.443 1.00 95.31 81 MET A N 1
ATOM 576 C CA . MET A 1 81 ? -10.758 -7.581 10.883 1.00 95.31 81 MET A CA 1
ATOM 577 C C . MET A 1 81 ? -10.681 -6.250 11.640 1.00 95.31 81 MET A C 1
ATOM 579 O O . MET A 1 81 ? -11.300 -6.091 12.690 1.00 95.31 81 MET A O 1
ATOM 583 N N . ALA A 1 82 ? -9.990 -5.259 11.070 1.00 95.69 82 ALA A N 1
ATOM 584 C CA . ALA A 1 82 ? -9.772 -3.943 11.659 1.00 95.69 82 ALA A CA 1
ATOM 585 C C . ALA A 1 82 ? -10.172 -2.824 10.678 1.00 95.69 82 ALA A C 1
ATOM 587 O O . ALA A 1 82 ? -9.347 -2.224 9.990 1.00 95.69 82 ALA A O 1
ATOM 588 N N . ARG A 1 83 ? -11.474 -2.502 10.622 1.00 95.94 83 ARG A N 1
ATOM 589 C CA . ARG A 1 83 ? -12.070 -1.622 9.585 1.00 95.94 83 ARG A CA 1
ATOM 590 C C . ARG A 1 83 ? -11.454 -0.223 9.457 1.00 95.94 83 ARG A C 1
ATOM 592 O O . ARG A 1 83 ? -11.617 0.406 8.418 1.00 95.94 83 ARG A O 1
ATOM 599 N N . LYS A 1 84 ? -10.793 0.293 10.498 1.00 96.12 84 LYS A N 1
ATOM 600 C CA . LYS A 1 84 ? -10.154 1.623 10.501 1.00 96.12 84 LYS A CA 1
ATOM 601 C C . LYS A 1 84 ? -8.623 1.548 10.395 1.00 96.12 84 LYS A C 1
ATOM 603 O O . LYS A 1 84 ? -7.954 2.538 10.702 1.00 96.12 84 LYS A O 1
ATOM 608 N N . THR A 1 85 ? -8.065 0.410 9.975 1.00 97.00 85 THR A N 1
ATOM 609 C CA . THR A 1 85 ? -6.640 0.301 9.643 1.00 97.00 85 THR A CA 1
ATOM 610 C C . THR A 1 85 ? -6.316 1.158 8.424 1.00 97.00 85 THR A C 1
ATOM 612 O O . THR A 1 85 ? -7.036 1.127 7.421 1.00 97.00 85 THR A O 1
ATOM 615 N N . LYS A 1 86 ? -5.232 1.934 8.509 1.00 97.31 86 LYS A N 1
ATOM 616 C CA . LYS A 1 86 ? -4.721 2.766 7.411 1.00 97.31 86 LYS A CA 1
ATOM 617 C C . LYS A 1 86 ? -3.365 2.261 6.931 1.00 97.31 86 LYS A C 1
ATOM 619 O O . LYS A 1 86 ? -2.549 1.808 7.730 1.00 97.31 86 LYS A O 1
ATOM 624 N N . LEU A 1 87 ? -3.125 2.387 5.631 1.00 97.31 87 LEU A N 1
ATOM 625 C CA . LEU A 1 87 ? -1.839 2.082 5.015 1.00 97.31 87 LEU A CA 1
ATOM 626 C C . LEU A 1 87 ? -0.870 3.262 5.151 1.00 97.31 87 LEU A C 1
ATOM 628 O O . LEU A 1 87 ? -1.223 4.411 4.874 1.00 97.31 87 LEU A O 1
ATOM 632 N N . ARG A 1 88 ? 0.377 2.956 5.505 1.00 97.81 88 ARG A N 1
ATOM 633 C CA . ARG A 1 88 ? 1.545 3.810 5.302 1.00 97.81 88 ARG A CA 1
ATOM 634 C C . ARG A 1 88 ? 2.548 3.042 4.442 1.00 97.81 88 ARG A C 1
ATOM 636 O O . ARG A 1 88 ? 3.253 2.174 4.943 1.00 97.81 88 ARG A O 1
ATOM 643 N N . ASN A 1 89 ? 2.603 3.363 3.155 1.00 97.81 89 ASN A N 1
ATOM 644 C CA . ASN A 1 89 ? 3.577 2.768 2.249 1.00 97.81 89 ASN A CA 1
ATOM 645 C C . ASN A 1 89 ? 4.846 3.632 2.206 1.00 97.81 89 ASN A C 1
ATOM 647 O O . ASN A 1 89 ? 4.785 4.802 1.823 1.00 97.81 89 ASN A O 1
ATOM 651 N N . LEU A 1 90 ? 5.955 3.061 2.664 1.00 97.56 90 LEU A N 1
ATOM 652 C CA . LEU A 1 90 ? 7.289 3.661 2.712 1.00 97.56 90 LEU A CA 1
ATOM 653 C C . LEU A 1 90 ? 8.258 2.951 1.757 1.00 97.56 90 LEU A C 1
ATOM 655 O O . LEU A 1 90 ? 9.463 3.149 1.865 1.00 97.56 90 LEU A O 1
ATOM 659 N N . ALA A 1 91 ? 7.735 2.114 0.862 1.00 97.31 91 ALA A N 1
ATOM 660 C CA . ALA A 1 91 ? 8.520 1.503 -0.188 1.00 97.31 91 ALA A CA 1
ATOM 661 C C . ALA A 1 91 ? 9.056 2.562 -1.153 1.00 97.31 91 ALA A C 1
ATOM 663 O O . ALA A 1 91 ? 8.378 3.558 -1.456 1.00 97.31 91 ALA A O 1
ATOM 664 N N . CYS A 1 92 ? 10.254 2.320 -1.652 1.00 95.50 92 CYS A N 1
ATOM 665 C CA . CYS A 1 92 ? 10.833 3.041 -2.764 1.00 95.50 92 CYS A CA 1
ATOM 666 C C . CYS A 1 92 ? 11.032 2.031 -3.920 1.00 95.50 92 CYS A C 1
ATOM 668 O O . CYS A 1 92 ? 10.755 0.840 -3.802 1.00 95.50 92 CYS A O 1
ATOM 670 N N . SER A 1 93 ? 11.379 2.515 -5.103 1.00 91.25 93 SER A N 1
ATOM 671 C CA . SER A 1 93 ? 11.631 1.646 -6.251 1.00 91.25 93 SER A CA 1
ATOM 672 C C . SER A 1 93 ? 13.106 1.729 -6.610 1.00 91.25 93 SER A C 1
ATOM 674 O O . SER A 1 93 ? 13.594 2.818 -6.912 1.00 91.25 93 SER A O 1
ATOM 676 N N . GLY A 1 94 ? 13.782 0.579 -6.671 1.00 86.31 94 GLY A N 1
ATOM 677 C CA . GLY A 1 94 ? 15.161 0.471 -7.158 1.00 86.31 94 GLY A CA 1
ATOM 678 C C . GLY A 1 94 ? 16.265 0.537 -6.096 1.00 86.31 94 GLY A C 1
ATOM 679 O O . GLY A 1 94 ? 17.432 0.572 -6.480 1.00 86.31 94 GLY A O 1
ATOM 680 N N . GLU A 1 95 ? 15.926 0.567 -4.808 1.00 67.12 95 GLU A N 1
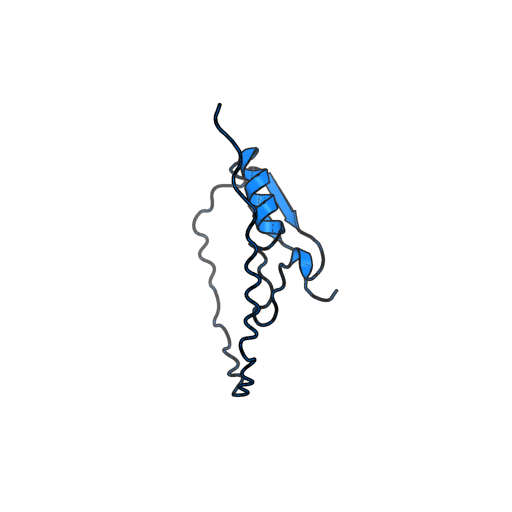ATOM 681 C CA . GLU A 1 95 ? 16.851 0.313 -3.686 1.00 67.12 95 GLU A CA 1
ATOM 682 C C . GLU A 1 95 ? 17.343 -1.135 -3.559 1.00 67.12 95 GLU A C 1
ATOM 684 O O . GLU A 1 95 ? 16.633 -2.070 -3.997 1.00 67.12 95 GLU A O 1
#

Foldseek 3Di:
DDDDDDDDDDDDDDPDDDDDDDDDDDPPPPDDDPPPPPPQPDAPAEDEFEEAQQCQCQDVPPGGPNCDHVSVVVQVVVCVVRVRYDYDYPYYYDD

Sequence (95 aa):
MKRFSTRLAVVALAMTTVSLGLTSTTAQAHTGHSGGHHGSSPATGWYVALGDSLAAGYQPNAGDDRTGGYVGKVLVAEQRMARKTKLRNLACSGE

Nearest PDB structures (foldseek):
  7c23-assembly1_B  TM=7.699E-01  e=2.064E-01  Croceicoccus marinus
  6smf-assembly1_A  TM=3.688E-01  e=5.647E+00  Zymomonas mobilis subsp. mobilis ZM4 = ATCC 31821